Protein AF-X1H3L5-F1 (afdb_monomer_lite)

Foldseek 3Di:
DKKFFDLLVQAVQWWPKWWFWKAKPQWPLCPDVVSTDIDISVVRMDDTHHPPPPDPDMDIDRPDTDTDTPDPDPVPRDPSHDPDTDMDDDDDDD

Secondary structure (DSSP, 8-state):
-EEEES-HHHHHHHEEEEEEEEEETTSTTTTSSS-SEEEETTT-EEE---SS---S---EEEEEEEEEES-S-GGG--TT---S--EEEE----

Radius of gyration: 15.14 Å; chains: 1; bounding box: 38×24×38 Å

pLDDT: mean 92.73, std 5.95, range [67.44, 98.19]

Sequence (94 aa):
VKIYLTNTAELLKAYQYLNMKVYVGHSLEAEKTPDYQILSIETGVVLFNIEGGSEESYTVEVSGGSYRLISGDPYEWGEGYSITPEFYCEVAQR

Organism: NCBI:txid412755

Structure (mmCIF, N/CA/C/O backbone):
data_AF-X1H3L5-F1
#
_entry.id   AF-X1H3L5-F1
#
loop_
_atom_site.group_PDB
_atom_site.id
_atom_site.type_symbol
_atom_site.label_atom_id
_atom_site.label_alt_id
_atom_site.label_comp_id
_atom_site.label_asym_id
_atom_site.label_entity_id
_atom_site.label_seq_id
_atom_site.pdbx_PDB_ins_code
_atom_site.Cartn_x
_atom_site.Cartn_y
_atom_site.Cartn_z
_atom_site.occupancy
_atom_site.B_iso_or_equiv
_atom_site.auth_seq_id
_atom_site.auth_comp_id
_atom_site.auth_asym_id
_atom_site.auth_atom_id
_atom_site.pdbx_PDB_model_num
ATOM 1 N N . VAL A 1 1 ? -9.398 8.167 7.451 1.00 92.31 1 VAL A N 1
ATOM 2 C CA . VAL A 1 1 ? -7.942 8.067 7.195 1.00 92.31 1 VAL A CA 1
ATOM 3 C C . VAL A 1 1 ? -7.714 7.811 5.721 1.00 92.31 1 VAL A C 1
ATOM 5 O O . VAL A 1 1 ? -8.345 6.911 5.181 1.00 92.31 1 VAL A O 1
ATOM 8 N N . LYS A 1 2 ? -6.868 8.598 5.060 1.00 96.06 2 LYS A N 1
ATOM 9 C CA . LYS A 1 2 ? -6.432 8.335 3.686 1.00 96.06 2 LYS A CA 1
ATOM 10 C C . LYS A 1 2 ? -4.975 7.908 3.695 1.00 96.06 2 LYS A C 1
ATOM 12 O O . LYS A 1 2 ? -4.171 8.500 4.409 1.00 96.06 2 LYS A O 1
ATOM 17 N N . ILE A 1 3 ? -4.653 6.910 2.888 1.00 97.31 3 ILE A N 1
ATOM 18 C CA . ILE A 1 3 ? -3.291 6.406 2.730 1.00 97.31 3 ILE A CA 1
ATOM 19 C C . ILE A 1 3 ? -2.946 6.537 1.258 1.00 97.31 3 ILE A C 1
ATOM 21 O O . ILE A 1 3 ? -3.654 5.993 0.410 1.00 97.31 3 ILE A O 1
ATOM 25 N N . TYR A 1 4 ? -1.889 7.286 0.976 1.00 97.75 4 TYR A N 1
ATOM 26 C CA . TYR A 1 4 ? -1.436 7.617 -0.365 1.00 97.75 4 TYR A CA 1
ATOM 27 C C . TYR A 1 4 ? -0.130 6.907 -0.684 1.00 97.75 4 TYR A C 1
ATOM 29 O O . TYR A 1 4 ? 0.701 6.709 0.200 1.00 97.75 4 TYR A O 1
ATOM 37 N N . LEU A 1 5 ? 0.057 6.606 -1.963 1.00 97.44 5 LEU A N 1
ATOM 38 C CA . LEU A 1 5 ? 1.325 6.217 -2.560 1.00 97.44 5 LEU A CA 1
ATOM 39 C C . LEU A 1 5 ? 1.949 7.463 -3.204 1.00 97.44 5 LEU A C 1
ATOM 41 O O . LEU A 1 5 ? 1.354 8.047 -4.110 1.00 97.44 5 LEU A O 1
ATOM 45 N N . THR A 1 6 ? 3.106 7.911 -2.718 1.00 97.25 6 THR A N 1
ATOM 46 C CA . THR A 1 6 ? 3.652 9.240 -3.063 1.00 97.25 6 THR A CA 1
ATOM 47 C C . THR A 1 6 ? 4.628 9.237 -4.233 1.00 97.25 6 THR A C 1
ATOM 49 O O . THR A 1 6 ? 4.803 10.271 -4.867 1.00 97.25 6 THR A O 1
ATOM 52 N N . ASN A 1 7 ? 5.225 8.090 -4.551 1.00 96.56 7 ASN A N 1
ATOM 53 C CA . ASN A 1 7 ? 6.237 7.931 -5.599 1.00 96.56 7 ASN A CA 1
ATOM 54 C C . ASN A 1 7 ? 5.741 7.058 -6.768 1.00 96.56 7 ASN A C 1
ATOM 56 O O . ASN A 1 7 ? 6.461 6.221 -7.314 1.00 96.56 7 ASN A O 1
ATOM 60 N N . THR A 1 8 ? 4.469 7.215 -7.150 1.00 95.56 8 THR A N 1
ATOM 61 C CA . THR A 1 8 ? 3.845 6.417 -8.223 1.00 95.56 8 THR A CA 1
ATOM 62 C C . THR A 1 8 ? 4.573 6.548 -9.559 1.00 95.56 8 THR A C 1
ATOM 64 O O . THR A 1 8 ? 4.666 5.562 -10.286 1.00 95.56 8 THR A O 1
ATOM 67 N N . ALA A 1 9 ? 5.132 7.718 -9.875 1.00 94.06 9 ALA A N 1
ATOM 68 C CA . ALA A 1 9 ? 5.862 7.951 -11.120 1.00 94.06 9 ALA A CA 1
ATOM 69 C C . ALA A 1 9 ? 7.137 7.096 -11.224 1.00 94.06 9 ALA A C 1
ATOM 71 O O . ALA A 1 9 ? 7.423 6.535 -12.281 1.00 94.06 9 ALA A O 1
ATOM 72 N N . GLU A 1 10 ? 7.892 6.971 -10.135 1.00 94.94 10 GLU A N 1
ATOM 73 C CA . GLU A 1 10 ? 9.098 6.149 -10.035 1.00 94.94 10 GLU A CA 1
ATOM 74 C C . GLU A 1 10 ? 8.746 4.657 -10.022 1.00 94.94 10 GLU A C 1
ATOM 76 O O . GLU A 1 10 ? 9.397 3.863 -10.704 1.00 94.94 10 GLU A O 1
ATOM 81 N N . LEU A 1 11 ? 7.686 4.282 -9.297 1.00 95.38 11 LEU A N 1
ATOM 82 C CA . LEU A 1 11 ? 7.201 2.901 -9.228 1.00 95.38 11 LEU A CA 1
ATOM 83 C C . LEU A 1 11 ? 6.680 2.405 -10.582 1.00 95.38 11 LEU A C 1
ATOM 85 O O . LEU A 1 11 ? 6.941 1.261 -10.948 1.00 95.38 11 LEU A O 1
ATOM 89 N N . LEU A 1 12 ? 6.000 3.253 -11.361 1.00 94.81 12 LEU A N 1
ATOM 90 C CA . LEU A 1 12 ? 5.498 2.911 -12.700 1.00 94.81 12 LEU A CA 1
ATOM 91 C C . LEU A 1 12 ? 6.616 2.536 -13.683 1.00 94.81 12 LEU A C 1
ATOM 93 O O . LEU A 1 12 ? 6.364 1.823 -14.650 1.00 94.81 12 LEU A O 1
ATOM 97 N N . LYS A 1 13 ? 7.854 2.983 -13.441 1.00 93.56 13 LYS A N 1
ATOM 98 C CA . LYS A 1 13 ? 9.012 2.584 -14.252 1.00 93.56 13 LYS A CA 1
ATOM 99 C C . LYS A 1 13 ? 9.504 1.176 -13.918 1.00 93.56 13 LYS A C 1
ATOM 101 O O . LYS A 1 13 ? 10.059 0.510 -14.784 1.00 93.56 13 LYS A O 1
ATOM 106 N 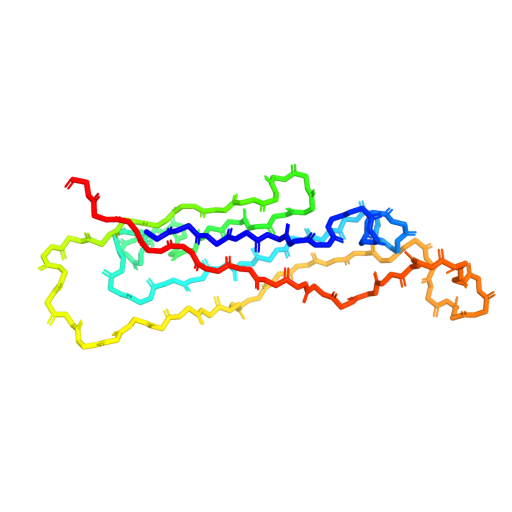N . ALA A 1 14 ? 9.319 0.726 -12.676 1.00 94.19 14 ALA A N 1
ATOM 107 C CA . ALA A 1 14 ? 9.838 -0.551 -12.190 1.00 94.19 14 ALA A CA 1
ATOM 108 C C . ALA A 1 14 ? 8.785 -1.673 -12.163 1.00 94.19 14 ALA A C 1
ATOM 110 O O . ALA A 1 14 ? 9.137 -2.845 -12.307 1.00 94.19 14 ALA A O 1
ATOM 111 N N . TYR A 1 15 ? 7.500 -1.342 -12.005 1.00 95.00 15 TYR A N 1
ATOM 112 C CA . TYR A 1 15 ? 6.407 -2.300 -11.833 1.00 95.00 15 TYR A CA 1
ATOM 113 C C . TYR A 1 15 ? 5.479 -2.363 -13.049 1.00 95.00 15 TYR A C 1
ATOM 115 O O . TYR A 1 15 ? 4.991 -1.346 -13.526 1.00 95.00 15 TYR A O 1
ATOM 123 N N . GLN A 1 16 ? 5.150 -3.583 -13.487 1.00 95.25 16 GLN A N 1
ATOM 124 C CA . GLN A 1 16 ? 3.999 -3.823 -14.368 1.00 95.25 16 GLN A CA 1
ATOM 125 C C . GLN A 1 16 ? 2.692 -3.668 -13.591 1.00 95.25 16 GLN A C 1
ATOM 127 O O . GLN A 1 16 ? 1.723 -3.116 -14.094 1.00 95.25 16 GLN A O 1
ATOM 132 N N . TYR A 1 17 ? 2.673 -4.181 -12.359 1.00 96.50 17 TYR A N 1
ATOM 133 C CA . TYR A 1 17 ? 1.626 -3.923 -11.383 1.00 96.50 17 TYR A CA 1
ATOM 134 C C . TYR A 1 17 ? 2.197 -4.030 -9.971 1.00 96.50 17 TYR A C 1
ATOM 136 O O . TYR A 1 17 ? 3.131 -4.796 -9.710 1.00 96.50 17 TYR A O 1
ATOM 144 N N . LEU A 1 18 ? 1.583 -3.297 -9.050 1.00 97.75 18 LEU A N 1
ATOM 145 C CA . LEU A 1 18 ? 1.812 -3.385 -7.615 1.00 97.75 18 LEU A CA 1
ATOM 146 C C . LEU A 1 18 ? 0.462 -3.176 -6.930 1.00 97.75 18 LEU A C 1
ATOM 148 O O . LEU A 1 18 ? -0.130 -2.107 -7.057 1.00 97.75 18 LEU A O 1
ATOM 152 N N . ASN A 1 19 ? -0.004 -4.207 -6.228 1.00 98.00 19 ASN A N 1
ATOM 153 C CA . ASN A 1 19 ? -1.248 -4.220 -5.467 1.00 98.00 19 ASN A CA 1
ATOM 154 C C . ASN A 1 19 ? -0.932 -4.585 -4.019 1.00 98.00 19 ASN A C 1
ATOM 156 O O . ASN A 1 19 ? -0.375 -5.652 -3.758 1.00 98.00 19 ASN A O 1
ATOM 160 N N . MET A 1 20 ? -1.314 -3.726 -3.085 1.00 98.19 20 MET A N 1
ATOM 161 C CA . MET A 1 20 ? -1.070 -3.885 -1.656 1.00 98.19 20 MET A CA 1
ATOM 162 C C . MET A 1 20 ? -2.405 -3.984 -0.929 1.00 98.19 20 MET A C 1
ATOM 164 O O . MET A 1 20 ? -3.297 -3.163 -1.139 1.00 98.19 20 MET A O 1
ATOM 168 N N . LYS A 1 21 ? -2.543 -5.000 -0.078 1.00 98.19 21 LYS A N 1
ATOM 169 C CA . LYS A 1 21 ? -3.666 -5.134 0.847 1.00 98.19 21 LYS A CA 1
ATOM 170 C C . LYS A 1 21 ? -3.351 -4.286 2.065 1.00 98.19 21 LYS A C 1
ATOM 172 O O . LYS A 1 21 ? -2.416 -4.593 2.800 1.00 98.19 21 LYS A O 1
ATOM 177 N N . VAL A 1 22 ? -4.098 -3.207 2.233 1.00 97.94 22 VAL A N 1
ATOM 178 C CA . VAL A 1 22 ? -3.941 -2.278 3.345 1.00 97.94 22 VAL A CA 1
ATOM 179 C C . VAL A 1 22 ? -5.063 -2.533 4.337 1.00 97.94 22 VAL A C 1
ATOM 181 O O . VAL A 1 22 ? -6.231 -2.585 3.956 1.00 97.94 22 VAL A O 1
ATOM 184 N N . TYR A 1 23 ? -4.701 -2.697 5.598 1.00 97.19 23 TYR A N 1
ATOM 185 C CA . TYR A 1 23 ? -5.604 -2.891 6.721 1.00 97.19 23 TYR A CA 1
ATOM 186 C C . TYR A 1 23 ? -5.446 -1.729 7.702 1.00 97.19 23 TYR A C 1
ATOM 188 O O . TYR A 1 23 ? -4.337 -1.233 7.915 1.00 97.19 23 TYR A O 1
ATOM 196 N N . VAL A 1 24 ? -6.556 -1.293 8.296 1.00 95.50 24 VAL A N 1
ATOM 197 C CA . VAL A 1 24 ? -6.556 -0.303 9.378 1.00 95.50 24 VAL A CA 1
ATOM 198 C C . VAL A 1 24 ? -7.405 -0.839 10.520 1.00 95.50 24 VAL A C 1
ATOM 200 O O . VAL A 1 24 ? -8.616 -1.008 10.365 1.00 95.50 24 VAL A O 1
ATOM 203 N N . GLY A 1 25 ? -6.772 -1.098 11.664 1.00 92.31 25 GLY A N 1
ATOM 204 C CA . GLY A 1 25 ? -7.463 -1.589 12.856 1.00 92.31 25 GLY A CA 1
ATOM 205 C C . GLY A 1 25 ? -8.539 -0.614 13.328 1.00 92.31 25 GLY A C 1
ATOM 206 O O . GLY A 1 25 ? -8.345 0.599 13.259 1.00 92.31 25 GLY A O 1
ATOM 207 N N . HIS A 1 26 ? -9.671 -1.151 13.792 1.00 90.44 26 HIS A N 1
ATOM 208 C CA . HIS A 1 26 ? -10.829 -0.371 14.259 1.00 90.44 26 HIS A CA 1
ATOM 209 C C . HIS A 1 26 ? -11.456 0.554 13.198 1.00 90.44 26 HIS A C 1
ATOM 211 O O . HIS A 1 26 ? -12.221 1.459 13.527 1.00 90.44 26 HIS A O 1
ATOM 217 N N . SER A 1 27 ? -11.147 0.341 11.916 1.00 93.44 27 SER A N 1
ATOM 218 C CA . SER A 1 27 ? -11.895 0.962 10.824 1.00 93.44 27 SER A CA 1
ATOM 219 C C . SER A 1 27 ? -13.187 0.195 10.540 1.00 93.44 27 SER A C 1
ATOM 221 O O . SER A 1 27 ? -13.274 -1.005 10.785 1.00 93.44 27 SER A O 1
ATOM 223 N N . LEU A 1 28 ? -14.173 0.856 9.934 1.00 94.56 28 LEU A N 1
ATOM 224 C CA . LEU A 1 28 ? -15.392 0.202 9.448 1.00 94.56 28 LEU A CA 1
ATOM 225 C C . LEU A 1 28 ? -15.095 -0.863 8.383 1.00 94.56 28 LEU A C 1
ATOM 227 O O . LEU A 1 28 ? -15.898 -1.762 8.147 1.00 94.56 28 LEU A O 1
ATOM 231 N N . GLU A 1 29 ? -13.972 -0.743 7.678 1.00 95.81 29 GLU A N 1
ATOM 232 C CA . GLU A 1 29 ? -13.514 -1.745 6.722 1.00 95.81 29 GLU A CA 1
ATOM 233 C C . GLU A 1 29 ? -13.007 -3.019 7.411 1.00 95.81 29 GLU A C 1
ATOM 235 O O . GLU A 1 29 ? -13.197 -4.094 6.850 1.00 95.81 29 GLU A O 1
ATOM 240 N N . ALA A 1 30 ? -12.459 -2.927 8.628 1.00 93.75 30 ALA A N 1
ATOM 241 C CA . ALA A 1 30 ? -11.965 -4.081 9.387 1.00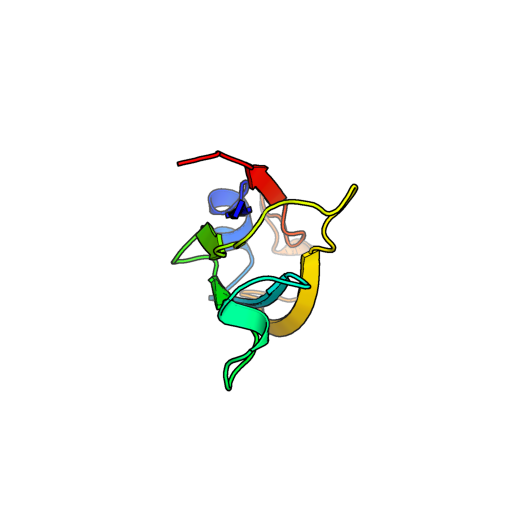 93.75 30 ALA A CA 1
ATOM 242 C C . ALA A 1 30 ? -13.073 -5.075 9.787 1.00 93.75 30 ALA A C 1
ATOM 244 O O . ALA A 1 30 ? -12.789 -6.232 10.080 1.00 93.75 30 ALA A O 1
ATOM 245 N N . GLU A 1 31 ? -14.339 -4.651 9.776 1.00 94.56 31 GLU A N 1
ATOM 246 C CA . GLU A 1 31 ? -15.501 -5.500 10.083 1.00 94.56 31 GLU A CA 1
ATOM 247 C C . GLU A 1 31 ? -16.114 -6.171 8.837 1.00 94.56 31 GLU A C 1
ATOM 249 O O . GLU A 1 31 ? -17.173 -6.800 8.910 1.00 94.56 31 GLU A O 1
ATOM 254 N N . LYS A 1 32 ? -15.482 -6.027 7.664 1.00 95.62 32 LYS A N 1
ATOM 255 C CA . LYS A 1 32 ? -15.988 -6.540 6.380 1.00 95.62 32 LYS A CA 1
ATOM 256 C C . LYS A 1 32 ? -15.229 -7.786 5.919 1.00 95.62 32 LYS A C 1
ATOM 258 O O . LYS A 1 32 ? -14.234 -8.205 6.494 1.00 95.62 32 LYS A O 1
ATOM 263 N N . THR A 1 33 ? -15.722 -8.412 4.848 1.00 95.38 33 THR A N 1
ATOM 264 C CA . THR A 1 33 ? -15.012 -9.480 4.130 1.00 95.38 33 THR A CA 1
ATOM 265 C C . THR A 1 33 ? -14.918 -9.114 2.642 1.00 95.38 33 THR A C 1
ATOM 267 O O . THR A 1 33 ? -15.947 -9.119 1.964 1.00 95.38 33 THR A O 1
ATOM 270 N N . PRO A 1 34 ? -13.720 -8.810 2.105 1.00 95.12 34 PRO A N 1
ATOM 271 C CA . PRO A 1 34 ? -12.442 -8.704 2.818 1.00 95.12 34 PRO A CA 1
ATOM 272 C C . PRO A 1 34 ? -12.403 -7.525 3.806 1.00 95.12 34 PRO A C 1
ATOM 274 O O . PRO A 1 34 ? -13.161 -6.569 3.665 1.00 95.12 34 PRO A O 1
ATOM 277 N N . ASP A 1 35 ? -11.494 -7.611 4.774 1.00 97.06 35 ASP A N 1
ATOM 278 C CA . ASP A 1 35 ? -11.236 -6.633 5.844 1.00 97.06 35 ASP A CA 1
ATOM 279 C C . ASP A 1 35 ? -10.175 -5.577 5.462 1.00 97.06 35 ASP A C 1
ATOM 281 O O . ASP A 1 35 ? -9.748 -4.766 6.281 1.00 97.06 35 ASP A O 1
ATOM 285 N N . TYR A 1 36 ? -9.738 -5.573 4.202 1.00 96.88 36 TYR A N 1
ATOM 286 C CA . TYR A 1 36 ? -8.699 -4.693 3.669 1.00 96.88 36 TYR A CA 1
ATOM 287 C C . TYR A 1 36 ? -9.181 -3.915 2.441 1.00 96.88 36 TYR A C 1
ATOM 289 O O . TYR A 1 36 ? -10.102 -4.324 1.731 1.00 96.88 36 TYR A O 1
ATOM 297 N N . GLN A 1 37 ? -8.480 -2.824 2.133 1.00 97.75 37 GLN A N 1
ATOM 298 C CA . GLN A 1 37 ? -8.586 -2.110 0.858 1.00 97.75 37 GLN A CA 1
ATOM 299 C C . GLN A 1 37 ? -7.370 -2.407 -0.023 1.00 97.75 37 GLN A C 1
ATOM 301 O O . GLN A 1 37 ? -6.277 -2.674 0.479 1.00 97.75 37 GLN A O 1
ATOM 306 N N . ILE A 1 38 ? -7.542 -2.342 -1.345 1.00 97.69 38 ILE A N 1
ATOM 307 C CA . ILE A 1 38 ? -6.434 -2.489 -2.296 1.00 97.69 38 ILE A CA 1
ATOM 308 C C . ILE A 1 38 ? -5.872 -1.115 -2.661 1.00 97.69 38 ILE A C 1
ATOM 310 O O . ILE A 1 38 ? -6.526 -0.325 -3.342 1.00 97.69 38 ILE A O 1
ATOM 314 N N . LEU A 1 39 ? -4.632 -0.857 -2.246 1.00 98.06 39 LEU A N 1
ATOM 315 C CA . LEU A 1 39 ? -3.828 0.263 -2.723 1.00 98.06 39 LEU A CA 1
ATOM 316 C C . LEU A 1 39 ? -2.969 -0.213 -3.893 1.00 98.06 39 LEU A C 1
ATOM 318 O O . LEU A 1 39 ? -2.173 -1.140 -3.746 1.00 98.06 39 LEU A O 1
ATOM 322 N N . SER A 1 40 ? -3.127 0.416 -5.051 1.00 97.31 40 SER A N 1
ATOM 323 C CA . SER A 1 40 ? -2.380 0.075 -6.259 1.00 97.31 40 SER A CA 1
ATOM 324 C C . SER A 1 40 ? -1.646 1.288 -6.814 1.00 97.31 40 SER A C 1
ATOM 326 O O . SER A 1 40 ? -1.969 2.425 -6.470 1.00 97.31 40 SER A O 1
ATOM 328 N N . ILE A 1 41 ? -0.685 1.053 -7.707 1.00 95.12 41 ILE A N 1
ATOM 329 C CA . ILE A 1 41 ? -0.024 2.130 -8.465 1.00 95.12 41 ILE A CA 1
ATOM 330 C C . ILE A 1 41 ? -0.993 2.918 -9.356 1.00 95.12 41 ILE A C 1
ATOM 332 O O . ILE A 1 41 ? -0.723 4.075 -9.656 1.00 95.12 41 ILE A O 1
ATOM 336 N N . GLU A 1 42 ? -2.122 2.318 -9.746 1.00 93.00 42 GLU A N 1
ATOM 337 C CA . GLU A 1 42 ? -3.155 2.973 -10.555 1.00 93.00 42 GLU A CA 1
ATOM 338 C C . GLU A 1 42 ? -4.089 3.834 -9.699 1.00 93.00 42 GLU A C 1
ATOM 340 O O . GLU A 1 42 ? -4.449 4.942 -10.089 1.00 93.00 42 GLU A O 1
ATOM 345 N N . THR A 1 43 ? -4.484 3.337 -8.522 1.00 94.38 43 THR A N 1
ATOM 346 C CA . THR A 1 43 ? -5.382 4.070 -7.620 1.00 94.38 43 THR A CA 1
ATOM 347 C C . THR A 1 43 ? -4.647 5.145 -6.830 1.00 94.38 43 THR A C 1
ATOM 349 O O . THR A 1 43 ? -5.201 6.217 -6.606 1.00 94.38 43 THR A O 1
ATOM 352 N N . GLY A 1 44 ? -3.422 4.869 -6.376 1.00 96.12 44 GLY A N 1
ATOM 353 C CA . GLY A 1 44 ? -2.562 5.800 -5.638 1.00 96.12 44 GLY A CA 1
ATOM 354 C C . GLY A 1 44 ? -3.071 6.213 -4.251 1.00 96.12 44 GLY A C 1
ATOM 355 O O . GLY A 1 44 ? -2.327 6.829 -3.493 1.00 96.12 44 GLY A O 1
ATOM 356 N N . VAL A 1 45 ? -4.311 5.876 -3.890 1.00 97.56 45 VAL A N 1
ATOM 357 C CA . VAL A 1 45 ? -4.926 6.219 -2.608 1.00 97.56 45 VAL A CA 1
ATOM 358 C C . VAL A 1 45 ? -5.987 5.199 -2.198 1.00 97.56 45 VAL A C 1
ATOM 360 O O . VAL A 1 45 ? -6.716 4.663 -3.034 1.00 97.56 45 VAL A O 1
ATOM 363 N N . VAL A 1 46 ? -6.106 4.969 -0.891 1.00 97.69 46 VAL A N 1
ATOM 364 C CA . VAL A 1 46 ? -7.226 4.260 -0.254 1.00 97.69 46 VAL A CA 1
ATOM 365 C C . VAL A 1 46 ? -7.779 5.075 0.912 1.00 97.69 46 VAL A C 1
ATOM 367 O O . VAL A 1 46 ? -7.064 5.867 1.531 1.00 97.69 46 VAL A O 1
ATOM 370 N N . LEU A 1 47 ? -9.066 4.888 1.206 1.00 96.50 47 LEU A N 1
ATOM 371 C CA . LEU A 1 47 ? -9.787 5.581 2.272 1.00 96.50 47 LEU A CA 1
ATOM 372 C C . LEU A 1 47 ? -10.362 4.563 3.260 1.00 96.50 47 LEU A C 1
ATOM 374 O O . LEU A 1 47 ? -11.029 3.616 2.853 1.00 96.50 47 LEU A O 1
ATOM 378 N N . PHE A 1 48 ? -10.148 4.830 4.545 1.00 95.38 48 PHE A N 1
ATOM 379 C CA . PHE A 1 48 ? -10.716 4.100 5.674 1.00 95.38 48 PHE A CA 1
ATOM 380 C C . PHE A 1 48 ? -11.552 5.026 6.547 1.00 95.38 48 PHE A C 1
ATOM 382 O O . PHE A 1 48 ? -11.187 6.193 6.766 1.00 95.38 48 PHE A O 1
ATOM 389 N N . ASN A 1 49 ? -12.646 4.495 7.076 1.00 94.19 49 ASN A N 1
ATOM 390 C CA . ASN A 1 49 ? -13.570 5.209 7.943 1.00 94.19 49 ASN A CA 1
ATOM 391 C C . ASN A 1 49 ? -13.390 4.725 9.380 1.00 94.19 49 ASN A C 1
ATOM 393 O O . ASN A 1 49 ? -13.359 3.527 9.624 1.00 94.19 49 ASN A O 1
ATOM 397 N N . ILE A 1 50 ? -13.269 5.659 10.319 1.00 91.56 50 ILE A N 1
ATOM 398 C CA . ILE A 1 50 ? -13.179 5.365 11.751 1.00 91.56 50 ILE A CA 1
ATOM 399 C C . ILE A 1 50 ? -14.401 6.002 12.402 1.00 91.56 50 ILE A C 1
ATOM 401 O O . ILE A 1 50 ? -14.624 7.202 12.233 1.00 91.56 50 ILE A O 1
ATOM 405 N N . GLU A 1 51 ? -15.184 5.204 13.120 1.00 88.88 51 GLU A N 1
ATOM 406 C CA . GLU A 1 51 ? -16.328 5.674 13.899 1.00 88.88 51 GLU A CA 1
ATOM 407 C C . GLU A 1 51 ? -15.927 5.835 15.372 1.00 88.88 51 GLU A C 1
ATOM 409 O O . GLU A 1 51 ? -15.116 5.076 15.894 1.00 88.88 51 GLU A O 1
ATOM 414 N N . GLY A 1 52 ? -16.441 6.865 16.046 1.00 82.06 52 GLY A N 1
ATOM 415 C CA . GLY A 1 52 ? -16.191 7.101 17.475 1.00 82.06 52 GLY A CA 1
ATOM 416 C C . GLY A 1 52 ? -14.809 7.670 17.825 1.00 82.06 52 GLY A C 1
ATOM 417 O O . GLY A 1 52 ? -14.713 8.429 18.782 1.00 82.06 52 GLY A O 1
ATOM 418 N N . GLY A 1 53 ? -13.766 7.391 17.036 1.00 73.56 53 GLY A N 1
ATOM 419 C CA . GLY A 1 53 ? -12.504 8.140 17.036 1.00 73.56 53 GLY A CA 1
ATOM 420 C C . GLY A 1 53 ? -11.763 8.234 18.380 1.00 73.56 53 GLY A C 1
ATOM 421 O O . GLY A 1 53 ? -10.999 9.178 18.557 1.00 73.56 53 GLY A O 1
ATOM 422 N N . SER A 1 54 ? -11.999 7.324 19.329 1.00 76.25 54 SER A N 1
ATOM 423 C CA . SER A 1 54 ? -11.573 7.473 20.731 1.00 76.25 54 SER A CA 1
ATOM 42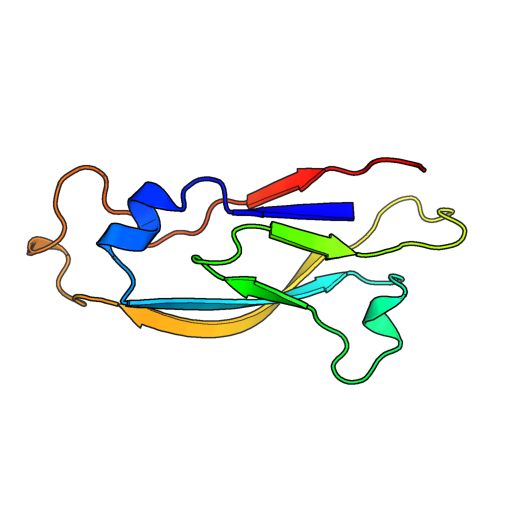4 C C . SER A 1 54 ? -10.180 6.934 21.054 1.00 76.25 54 SER A C 1
ATOM 426 O O . SER A 1 54 ? -9.677 7.195 22.144 1.00 76.25 54 SER A O 1
ATOM 428 N N . GLU A 1 55 ? -9.574 6.170 20.146 1.00 81.81 55 GLU A N 1
ATOM 429 C CA . GLU A 1 55 ? -8.269 5.549 20.380 1.00 81.81 55 GLU A CA 1
ATOM 430 C C . GLU A 1 55 ? -7.122 6.566 20.311 1.00 81.81 55 GLU A C 1
ATOM 432 O O . GLU A 1 55 ? -7.120 7.474 19.476 1.00 81.81 55 GLU A O 1
ATOM 437 N N . GLU A 1 56 ? -6.101 6.373 21.151 1.00 85.06 56 GLU A N 1
ATOM 438 C CA . GLU A 1 56 ? -4.880 7.196 21.143 1.00 85.06 56 GLU A CA 1
ATOM 439 C C . GLU A 1 56 ? -4.049 6.995 19.866 1.00 85.06 56 GLU A C 1
ATOM 441 O O . GLU A 1 56 ? -3.313 7.888 19.442 1.00 85.06 56 GLU A O 1
ATOM 446 N N . SER A 1 57 ? -4.154 5.817 19.243 1.00 87.62 57 SER A N 1
ATOM 447 C CA . SER A 1 57 ? -3.456 5.488 18.002 1.00 87.62 57 SER A CA 1
ATOM 448 C C . SER A 1 57 ? -4.220 4.451 17.183 1.00 87.62 57 SER A C 1
ATOM 450 O O . SER A 1 57 ? -4.948 3.629 17.730 1.00 87.62 57 SER A O 1
ATOM 452 N N . TYR A 1 58 ? -4.013 4.473 15.865 1.00 88.06 58 TYR A N 1
ATOM 453 C CA . TYR A 1 58 ? -4.544 3.474 14.938 1.00 88.06 58 TYR A CA 1
ATOM 454 C C . TYR A 1 58 ? -3.392 2.802 14.201 1.00 88.06 58 TYR A C 1
ATOM 456 O O . TYR A 1 58 ? -2.464 3.471 13.739 1.00 88.06 58 TYR A O 1
ATOM 464 N N . THR A 1 59 ? -3.462 1.481 14.057 1.00 92.06 59 THR A N 1
ATOM 465 C CA . THR A 1 59 ? -2.476 0.707 13.300 1.00 92.06 59 THR A CA 1
ATOM 466 C C . THR A 1 59 ? -2.887 0.622 11.838 1.00 92.06 59 THR A C 1
ATOM 468 O O . THR A 1 59 ? -3.982 0.160 11.521 1.00 92.06 59 THR A O 1
ATOM 471 N N . VAL A 1 60 ? -1.978 1.040 10.959 1.00 94.44 60 VAL A N 1
ATOM 472 C CA . VAL A 1 60 ? -2.044 0.799 9.517 1.00 94.44 60 VAL A CA 1
ATOM 473 C C . VAL A 1 60 ? -1.063 -0.317 9.186 1.00 94.44 60 VAL A C 1
ATOM 475 O O . VAL A 1 60 ? 0.104 -0.242 9.568 1.00 94.44 60 VAL A O 1
ATOM 478 N N . GLU A 1 61 ? -1.519 -1.331 8.461 1.00 95.88 61 GLU A N 1
ATOM 479 C CA . GLU A 1 61 ? -0.719 -2.499 8.103 1.00 95.88 61 GLU A CA 1
ATOM 480 C C . GLU A 1 61 ? -0.835 -2.806 6.608 1.00 95.88 61 GLU A C 1
ATOM 482 O O . GLU A 1 61 ? -1.918 -2.737 6.026 1.00 95.88 61 GLU A O 1
ATOM 487 N N . VAL A 1 62 ? 0.280 -3.189 5.983 1.00 96.25 62 VAL A N 1
ATOM 488 C CA . VAL A 1 62 ? 0.262 -3.866 4.682 1.00 96.25 62 VAL A CA 1
ATOM 489 C C . VAL A 1 62 ? 0.239 -5.369 4.950 1.00 96.25 62 VAL A C 1
ATOM 491 O O . VAL A 1 62 ? 1.281 -5.980 5.171 1.00 96.25 62 VAL A O 1
ATOM 494 N N . SER A 1 63 ? -0.953 -5.966 4.947 1.00 95.88 63 SER A N 1
ATOM 495 C CA . SER A 1 63 ? -1.179 -7.372 5.325 1.00 95.88 63 SER A CA 1
ATOM 496 C C . SER A 1 63 ? -0.895 -8.366 4.192 1.00 95.88 63 SER A C 1
ATOM 498 O O . SER A 1 63 ? -1.015 -9.582 4.346 1.00 95.88 63 SER A O 1
ATOM 500 N N . GLY A 1 64 ? -0.522 -7.862 3.017 1.00 96.69 64 GLY A N 1
ATOM 501 C CA . GLY A 1 64 ? -0.111 -8.667 1.878 1.00 96.69 64 GLY A CA 1
ATOM 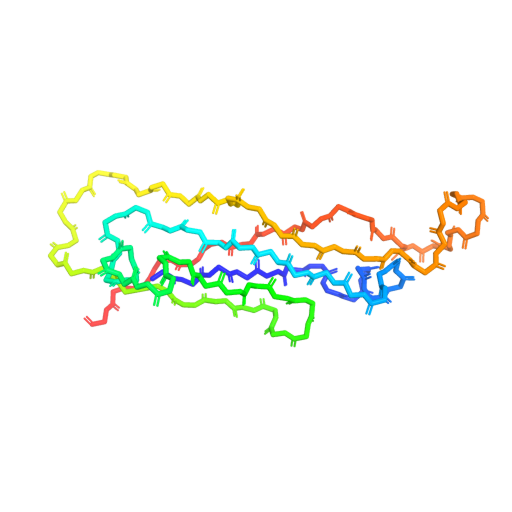502 C C . GLY A 1 64 ? -0.254 -7.911 0.568 1.00 96.69 64 GLY A C 1
ATOM 503 O O . GLY A 1 64 ? -0.361 -6.687 0.528 1.00 96.69 64 GLY A O 1
ATOM 504 N N . GLY A 1 65 ? -0.275 -8.655 -0.530 1.00 96.25 65 GLY A N 1
ATOM 505 C CA . GLY A 1 65 ? -0.365 -8.067 -1.855 1.00 96.25 65 GLY A CA 1
ATOM 506 C C . GLY A 1 65 ? 0.246 -8.955 -2.921 1.00 96.25 65 GLY A C 1
ATOM 507 O O . GLY A 1 65 ? 0.562 -10.121 -2.690 1.00 96.25 65 GLY A O 1
ATOM 508 N N . SER A 1 66 ? 0.404 -8.380 -4.102 1.00 97.81 66 SER A N 1
ATOM 509 C CA . SER A 1 66 ? 1.070 -9.007 -5.234 1.00 97.81 66 SER A CA 1
ATOM 510 C C . SER A 1 66 ? 1.678 -7.931 -6.114 1.00 97.81 66 SER A C 1
ATOM 512 O O . SER A 1 66 ? 1.074 -6.875 -6.306 1.00 97.81 66 SER A O 1
ATOM 514 N N . TYR A 1 67 ? 2.819 -8.229 -6.716 1.00 97.38 67 TYR A N 1
ATOM 515 C CA . TYR A 1 67 ? 3.472 -7.330 -7.652 1.00 97.38 67 TYR A CA 1
ATOM 516 C C . TYR A 1 67 ? 4.114 -8.112 -8.794 1.00 97.38 67 TYR A C 1
ATOM 518 O O . TYR A 1 67 ? 4.302 -9.328 -8.704 1.00 97.38 67 TYR A O 1
ATOM 526 N N . ARG A 1 68 ? 4.476 -7.393 -9.855 1.00 96.31 68 ARG A N 1
ATOM 527 C CA . ARG A 1 68 ? 5.359 -7.885 -10.911 1.00 96.31 68 ARG A CA 1
ATOM 528 C C . ARG A 1 68 ? 6.256 -6.759 -11.387 1.00 96.31 68 ARG A C 1
ATOM 530 O O . ARG A 1 68 ? 5.757 -5.711 -11.790 1.00 96.31 68 ARG A O 1
ATOM 537 N N . LEU A 1 69 ? 7.562 -6.995 -11.362 1.00 95.00 69 LEU A N 1
ATOM 538 C CA . LEU A 1 69 ? 8.543 -6.064 -11.911 1.00 95.00 69 LEU A CA 1
ATOM 539 C C . LEU A 1 69 ? 8.575 -6.152 -13.439 1.00 95.00 69 LEU A C 1
ATOM 541 O O . LEU A 1 69 ? 8.322 -7.212 -14.018 1.00 95.00 69 LEU A O 1
ATOM 545 N N . ILE A 1 70 ? 8.897 -5.033 -14.083 1.00 92.50 70 ILE A N 1
ATOM 546 C CA . ILE A 1 70 ? 9.208 -4.983 -15.515 1.00 92.50 70 ILE A CA 1
ATOM 547 C C . ILE A 1 70 ? 10.501 -5.757 -15.783 1.00 92.50 70 ILE A C 1
ATOM 549 O O . ILE A 1 70 ? 10.531 -6.576 -16.699 1.00 92.50 70 ILE A O 1
ATOM 553 N N . SER A 1 71 ? 11.511 -5.560 -14.932 1.00 87.69 71 SER A N 1
ATOM 554 C CA . SER A 1 71 ? 12.759 -6.317 -14.931 1.00 87.69 71 SER A CA 1
ATOM 555 C C . SER A 1 71 ? 13.265 -6.561 -13.512 1.00 87.69 71 SER A C 1
ATOM 557 O O . SER A 1 71 ? 13.153 -5.697 -12.640 1.00 87.69 71 SER A O 1
ATOM 559 N N . GLY A 1 72 ? 13.820 -7.752 -13.290 1.00 85.06 72 GLY A N 1
ATOM 560 C CA . GLY A 1 72 ? 14.525 -8.105 -12.059 1.00 85.06 72 GLY A CA 1
ATOM 561 C C . GLY A 1 72 ? 16.020 -7.772 -12.086 1.00 85.06 72 GLY A C 1
ATOM 562 O O . GLY A 1 72 ? 16.687 -8.043 -11.093 1.00 85.06 72 GLY A O 1
ATOM 563 N N . ASP A 1 73 ? 16.544 -7.233 -13.193 1.00 86.75 73 ASP A N 1
ATOM 564 C CA . ASP A 1 73 ? 17.952 -6.856 -13.338 1.00 86.75 73 ASP A CA 1
ATOM 565 C C . ASP A 1 73 ? 18.168 -5.377 -12.946 1.00 86.75 73 ASP A C 1
ATOM 567 O O . ASP A 1 73 ? 17.697 -4.484 -13.658 1.00 86.75 73 ASP A O 1
ATOM 571 N N . PRO A 1 74 ? 18.893 -5.082 -11.848 1.00 77.88 74 PRO A N 1
ATOM 572 C CA . PRO A 1 74 ? 19.171 -3.711 -11.427 1.00 77.88 74 PRO A CA 1
ATOM 573 C C . PRO A 1 74 ? 19.992 -2.891 -12.432 1.00 77.88 74 PRO A C 1
ATOM 575 O O . PRO A 1 7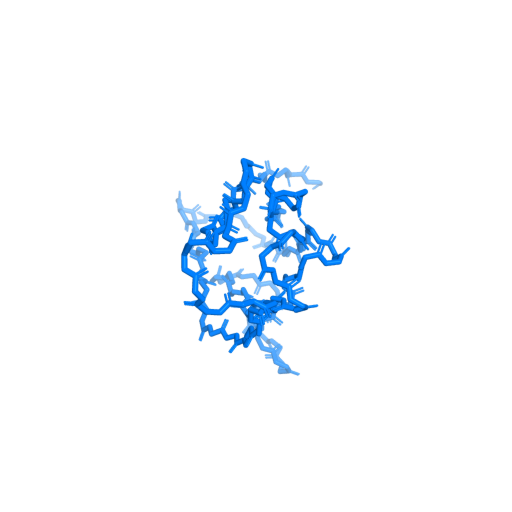4 ? 19.957 -1.665 -12.371 1.00 77.88 74 PRO A O 1
ATOM 578 N N . TYR A 1 75 ? 20.729 -3.526 -13.352 1.00 83.00 75 TYR A N 1
ATOM 579 C CA . TYR A 1 75 ? 21.473 -2.817 -14.401 1.00 83.00 75 TYR A CA 1
ATOM 580 C C . TYR A 1 75 ? 20.563 -2.264 -15.505 1.00 83.00 75 TYR A C 1
ATOM 582 O O . TYR A 1 75 ? 20.966 -1.358 -16.233 1.00 83.00 75 TYR A O 1
ATOM 590 N N . GLU A 1 76 ? 19.336 -2.778 -15.617 1.00 81.56 76 GLU A N 1
ATOM 591 C CA . GLU A 1 76 ? 18.310 -2.247 -16.518 1.00 81.56 76 GLU A CA 1
ATOM 592 C C . GLU A 1 76 ? 17.517 -1.094 -15.882 1.00 81.56 76 GLU A C 1
ATOM 594 O O . GLU A 1 76 ? 16.701 -0.455 -16.551 1.00 81.56 76 GLU A O 1
ATOM 599 N N . TRP A 1 77 ? 17.739 -0.803 -14.595 1.00 85.00 77 TRP A N 1
ATOM 600 C CA . TRP A 1 77 ? 17.054 0.285 -13.909 1.00 85.00 77 TRP A CA 1
ATOM 601 C C . TRP A 1 77 ? 17.704 1.618 -14.272 1.00 85.00 77 TRP A C 1
ATOM 603 O O . TRP A 1 77 ? 18.858 1.896 -13.949 1.00 85.00 77 TRP A O 1
ATOM 613 N N . GLY A 1 78 ? 16.938 2.452 -14.970 1.00 84.31 78 GLY A N 1
ATOM 614 C CA . GLY A 1 78 ? 17.350 3.805 -15.316 1.00 84.31 78 GLY A CA 1
ATOM 615 C C . GLY A 1 78 ? 17.286 4.767 -14.129 1.00 84.31 78 GLY A C 1
ATOM 616 O O . GLY A 1 78 ? 16.839 4.442 -13.027 1.00 84.31 78 GLY A O 1
ATOM 617 N N . GLU A 1 79 ? 17.687 6.009 -14.379 1.00 88.69 79 GLU A N 1
ATOM 618 C CA . GLU A 1 79 ? 17.589 7.077 -13.388 1.00 88.69 79 GLU A CA 1
ATOM 619 C C . GLU A 1 79 ? 16.133 7.301 -12.926 1.00 88.69 79 GLU A C 1
ATOM 621 O O . GLU A 1 79 ? 15.180 7.345 -13.718 1.00 88.69 79 GLU A O 1
ATOM 626 N N . GLY A 1 80 ? 15.955 7.432 -11.609 1.00 86.75 80 GLY A N 1
ATOM 627 C CA . GLY A 1 80 ? 14.650 7.654 -10.988 1.00 86.75 80 GLY A CA 1
ATOM 628 C C . GLY A 1 80 ? 13.701 6.455 -11.068 1.00 86.75 80 GLY A C 1
ATOM 629 O O . GLY A 1 80 ? 12.489 6.659 -11.068 1.00 86.75 80 GLY A O 1
ATOM 630 N N . TYR A 1 81 ? 14.219 5.233 -11.211 1.00 92.12 81 TYR A N 1
ATOM 631 C CA . TYR A 1 81 ? 13.475 4.011 -10.899 1.00 92.12 81 TYR A CA 1
ATOM 632 C C . TYR A 1 81 ? 13.435 3.837 -9.379 1.00 92.12 81 TYR A C 1
ATOM 634 O O . TYR A 1 81 ? 14.422 4.100 -8.693 1.00 92.12 81 TYR A O 1
ATOM 642 N N . SER A 1 82 ? 12.315 3.350 -8.854 1.00 92.44 82 SER A N 1
ATOM 643 C CA . SER A 1 82 ? 12.230 2.894 -7.468 1.00 92.44 82 SER A CA 1
ATOM 644 C C . SER A 1 82 ? 11.430 1.605 -7.408 1.00 92.44 82 SER A C 1
ATOM 646 O O . SER A 1 82 ? 10.396 1.481 -8.062 1.00 92.44 82 SER A O 1
ATOM 648 N N . ILE A 1 83 ? 11.898 0.650 -6.606 1.00 93.81 83 ILE A N 1
ATOM 649 C CA . ILE A 1 83 ? 11.119 -0.536 -6.232 1.00 93.81 83 ILE A CA 1
ATOM 650 C C . ILE A 1 83 ? 10.491 -0.405 -4.841 1.00 93.81 83 ILE A C 1
ATOM 652 O O . ILE A 1 83 ? 9.733 -1.282 -4.437 1.00 93.81 83 ILE A O 1
ATOM 656 N N . THR A 1 84 ? 10.793 0.666 -4.109 1.00 95.12 84 THR A N 1
ATOM 657 C CA . THR A 1 84 ? 10.356 0.856 -2.724 1.00 95.12 84 THR A CA 1
ATOM 658 C C . THR A 1 84 ? 9.148 1.788 -2.693 1.00 95.12 84 THR A C 1
ATOM 660 O O . THR A 1 84 ? 9.294 2.961 -3.042 1.00 95.12 84 THR A O 1
ATOM 663 N N . PRO A 1 85 ? 7.960 1.312 -2.284 1.00 96.31 85 PRO A N 1
ATOM 664 C CA . PRO A 1 85 ? 6.791 2.166 -2.111 1.00 96.31 85 PRO A CA 1
ATOM 665 C C . PRO A 1 85 ? 6.998 3.193 -0.998 1.00 96.31 85 PRO A C 1
ATOM 667 O O . PRO A 1 85 ? 7.494 2.855 0.077 1.00 96.31 85 PRO A O 1
ATOM 670 N N . GLU A 1 86 ? 6.568 4.428 -1.236 1.00 97.25 86 GLU A N 1
ATOM 671 C CA . GLU A 1 86 ? 6.553 5.491 -0.232 1.00 97.25 86 GLU A CA 1
ATOM 672 C C . GLU A 1 86 ? 5.118 5.893 0.092 1.00 97.25 86 GLU A C 1
ATOM 674 O O . GLU A 1 86 ? 4.288 6.072 -0.803 1.00 97.25 86 GLU A O 1
ATOM 679 N N . PHE A 1 87 ? 4.823 6.025 1.384 1.00 96.31 87 PHE A N 1
ATOM 680 C CA . PHE A 1 87 ? 3.467 6.263 1.858 1.00 96.31 87 PHE A CA 1
ATOM 681 C C . PHE A 1 87 ? 3.338 7.599 2.573 1.00 96.31 87 PHE A C 1
ATOM 683 O O . PHE A 1 87 ? 4.216 8.007 3.334 1.00 96.31 87 PHE A O 1
ATOM 690 N N . TYR A 1 88 ? 2.175 8.221 2.410 1.00 96.50 88 TYR A N 1
ATOM 691 C CA . TYR A 1 88 ? 1.731 9.334 3.239 1.00 96.50 88 TYR A CA 1
ATOM 692 C C . TYR A 1 88 ? 0.357 9.028 3.834 1.00 96.50 88 TYR A C 1
ATOM 694 O O . TYR A 1 88 ? -0.527 8.518 3.144 1.00 96.50 88 TYR A O 1
ATOM 702 N N . CYS A 1 89 ? 0.176 9.337 5.117 1.00 94.69 89 CYS A N 1
ATOM 703 C CA . CYS A 1 89 ? -1.077 9.131 5.833 1.00 94.69 89 CYS A CA 1
ATOM 704 C C . CYS A 1 89 ? -1.692 10.481 6.212 1.00 94.69 89 CYS A C 1
ATOM 706 O O . CYS A 1 89 ? -1.048 11.310 6.853 1.00 94.69 89 CYS A O 1
ATOM 708 N N . GLU A 1 90 ? -2.952 10.680 5.834 1.00 93.88 90 GLU A N 1
ATOM 709 C CA . GLU A 1 90 ? -3.744 11.860 6.170 1.00 93.88 90 GLU A CA 1
ATOM 710 C C . GLU A 1 90 ? -4.928 11.443 7.046 1.00 93.88 90 GLU A C 1
ATOM 712 O O . GLU A 1 90 ? -5.780 10.632 6.658 1.00 93.88 90 GLU A O 1
ATOM 717 N N . VAL A 1 91 ? -5.017 12.042 8.230 1.00 89.75 91 VAL A N 1
ATOM 718 C CA . VAL A 1 91 ? -6.169 11.900 9.120 1.00 89.75 91 VAL A CA 1
ATOM 719 C C . VAL A 1 91 ? -6.947 13.207 9.088 1.00 89.75 91 VAL A C 1
ATOM 721 O O . VAL A 1 91 ? -6.422 14.260 9.434 1.00 89.75 91 VAL A O 1
ATOM 724 N N . ALA A 1 92 ? -8.203 13.133 8.656 1.00 87.62 92 ALA A N 1
ATOM 725 C CA . ALA A 1 92 ? -9.116 14.264 8.622 1.00 87.62 92 ALA A CA 1
ATOM 726 C C . ALA A 1 92 ? -10.429 13.862 9.294 1.00 87.62 92 ALA A C 1
ATOM 728 O O . ALA A 1 92 ? -10.994 12.815 8.962 1.00 87.62 92 ALA A O 1
ATOM 729 N N . GLN A 1 93 ? -10.897 14.696 10.220 1.00 82.69 93 GLN A N 1
ATOM 730 C CA . GLN A 1 93 ? -12.233 14.594 10.797 1.00 82.69 93 GLN A CA 1
ATOM 731 C C . GLN A 1 93 ? -13.251 15.164 9.801 1.00 82.69 93 GLN A C 1
ATOM 733 O O . GLN A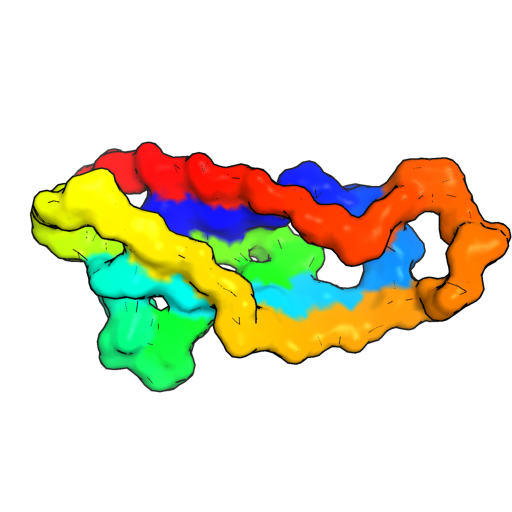 1 93 ? -12.946 16.119 9.081 1.00 82.69 93 GLN A O 1
ATOM 738 N N . ARG A 1 94 ? -14.434 14.558 9.726 1.00 67.44 94 ARG A N 1
ATOM 739 C CA . ARG A 1 94 ? -15.550 15.016 8.893 1.00 67.44 94 ARG A CA 1
ATOM 740 C C . ARG A 1 94 ? -16.778 15.243 9.750 1.00 67.44 94 ARG A C 1
ATOM 742 O O . ARG A 1 94 ? -16.915 14.500 10.746 1.00 67.44 94 ARG A O 1
#